Protein AF-A0ABD0QSN0-F1 (afdb_monomer_lite)

Radius of gyration: 24.63 Å; chains: 1; bounding box: 51×21×71 Å

Sequence (97 aa):
IIINTTHLEQSCHYLEEFISNITNVPPDTINATKLYGTSTFKDARHAAEEEIYTNLNQKIDQFLQLADYDWTAAQGGGQASDYLSDLIAFLCSTFAV

Secondary structure (DSSP, 8-state):
-HHHHHHHHHHHHHHHHHHHHHHT--TTSTTSS--THHHHHHHHHHHHHHHHHHHHHHHHHHHHTT----TT-SS--SS--HHHHHHHHHHHHHH--

InterPro domains:
  IPR007225 Exocyst complex component EXOC6/Sec15 [PTHR12702] (1-96)
  IPR042044 EXOC6/PINT-1/Sec15/Tip20, C-terminal, domain 2 [G3DSA:1.20.58.670] (44-97)
  IPR042045 Exocyst complex component EXOC6/Sec15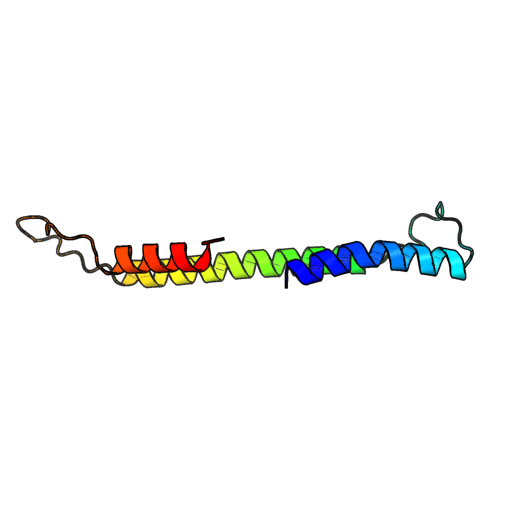, C-terminal, domain 1 [G3DSA:1.10.357.30] (1-38)
  IPR046361 Exocyst complex subunit EXOC6/Sec15, C-terminal [PF04091] (1-96)

Structure (mmCIF, N/CA/C/O backbone):
data_AF-A0ABD0QSN0-F1
#
_entry.id   AF-A0ABD0QSN0-F1
#
loop_
_atom_site.group_PDB
_atom_site.id
_atom_site.type_symbol
_atom_site.label_atom_id
_atom_site.label_alt_id
_atom_site.label_comp_id
_atom_site.label_asym_id
_atom_site.label_entity_id
_atom_site.label_seq_id
_atom_site.pdbx_PDB_ins_code
_atom_site.Cartn_x
_atom_site.Cartn_y
_atom_site.Cartn_z
_atom_site.occupancy
_atom_site.B_iso_or_equiv
_atom_site.auth_seq_id
_atom_site.auth_comp_id
_atom_site.auth_asym_id
_atom_site.auth_atom_id
_atom_site.pdbx_PDB_model_num
ATOM 1 N N . ILE A 1 1 ? -1.103 2.623 -9.570 1.00 86.94 1 ILE A N 1
ATOM 2 C CA . ILE A 1 1 ? 0.365 2.753 -9.767 1.00 86.94 1 ILE A CA 1
ATOM 3 C C . ILE A 1 1 ? 1.027 1.379 -9.826 1.00 86.94 1 ILE A C 1
ATOM 5 O O . ILE A 1 1 ? 1.552 1.060 -10.881 1.00 86.94 1 ILE A O 1
ATOM 9 N N . ILE A 1 2 ? 0.910 0.546 -8.782 1.00 92.38 2 ILE A N 1
ATOM 10 C CA . ILE A 1 2 ? 1.512 -0.805 -8.697 1.00 92.38 2 ILE A CA 1
ATOM 11 C C . ILE A 1 2 ? 1.228 -1.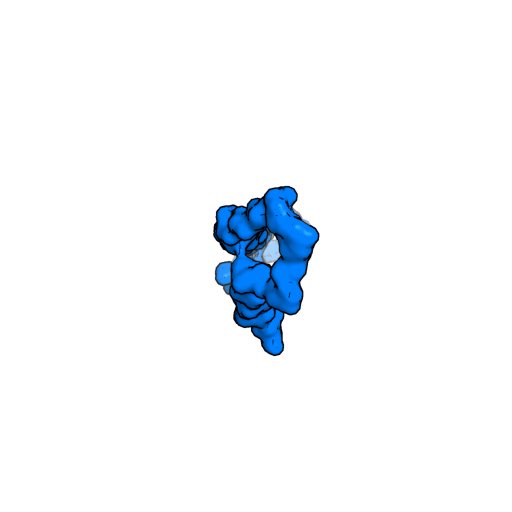694 -9.925 1.00 92.38 2 ILE A C 1
ATOM 13 O O . ILE A 1 2 ? 2.139 -2.304 -10.482 1.00 92.38 2 ILE A O 1
ATOM 17 N N . ILE A 1 3 ? -0.028 -1.749 -10.384 1.00 93.25 3 ILE A N 1
ATOM 18 C CA . ILE A 1 3 ? -0.408 -2.533 -11.575 1.00 93.25 3 ILE A CA 1
ATOM 19 C C . ILE A 1 3 ? 0.335 -2.022 -12.818 1.00 93.25 3 ILE A C 1
ATOM 21 O O . ILE A 1 3 ? 0.969 -2.790 -13.537 1.00 93.25 3 ILE A O 1
ATOM 25 N N . ASN A 1 4 ? 0.322 -0.706 -13.038 1.00 93.06 4 ASN A N 1
ATOM 26 C CA . ASN A 1 4 ? 0.976 -0.093 -14.192 1.00 93.06 4 ASN A CA 1
ATOM 27 C C . ASN A 1 4 ? 2.495 -0.295 -14.158 1.00 93.06 4 ASN A C 1
ATOM 29 O O . ASN A 1 4 ? 3.072 -0.623 -15.188 1.00 93.06 4 ASN A O 1
ATOM 33 N N . THR A 1 5 ? 3.147 -0.132 -13.001 1.00 92.88 5 THR A N 1
ATOM 34 C CA . THR A 1 5 ? 4.597 -0.355 -12.879 1.00 92.88 5 THR A CA 1
ATOM 35 C C . THR A 1 5 ? 4.962 -1.820 -13.095 1.00 92.88 5 THR A C 1
ATOM 37 O O . THR A 1 5 ? 5.989 -2.088 -13.703 1.00 92.88 5 THR A O 1
ATOM 40 N N . THR A 1 6 ? 4.094 -2.760 -12.713 1.00 91.88 6 THR A N 1
ATOM 41 C CA . THR A 1 6 ? 4.266 -4.190 -13.020 1.00 91.88 6 THR A CA 1
ATOM 42 C C . THR A 1 6 ? 4.185 -4.460 -14.526 1.00 91.88 6 THR A C 1
ATOM 44 O O . THR A 1 6 ? 5.046 -5.141 -15.081 1.00 91.88 6 THR A O 1
ATOM 47 N N . HIS A 1 7 ? 3.205 -3.879 -15.225 1.00 93.88 7 HIS A N 1
ATOM 48 C CA . HIS A 1 7 ? 3.120 -4.003 -16.685 1.00 93.88 7 HIS A CA 1
ATOM 49 C C . HIS A 1 7 ? 4.292 -3.328 -17.407 1.00 93.88 7 HIS A C 1
ATOM 51 O O . HIS A 1 7 ? 4.793 -3.861 -18.396 1.00 93.88 7 HIS A O 1
ATOM 57 N N . LEU A 1 8 ? 4.746 -2.170 -16.924 1.00 92.00 8 LEU A N 1
ATOM 58 C CA . LEU A 1 8 ? 5.906 -1.473 -17.481 1.00 92.00 8 LEU A CA 1
ATOM 59 C C . LEU A 1 8 ? 7.203 -2.256 -17.251 1.00 92.00 8 LEU A C 1
ATOM 61 O O . LEU A 1 8 ? 8.009 -2.356 -18.172 1.00 92.00 8 LEU A O 1
ATOM 65 N N . GLU A 1 9 ? 7.369 -2.873 -16.079 1.00 89.06 9 GLU A N 1
ATOM 66 C CA . GLU A 1 9 ? 8.483 -3.780 -15.780 1.00 89.06 9 GLU A CA 1
ATOM 67 C C . GLU A 1 9 ? 8.518 -4.950 -16.775 1.00 89.06 9 GLU A C 1
ATOM 69 O O . GLU A 1 9 ? 9.559 -5.231 -17.366 1.00 89.06 9 GLU A O 1
ATOM 74 N N . GLN A 1 10 ? 7.369 -5.579 -17.043 1.00 88.88 10 GLN A N 1
ATOM 75 C CA . GLN A 1 10 ? 7.267 -6.633 -18.056 1.00 88.88 10 GLN A CA 1
ATOM 76 C C . GLN A 1 10 ? 7.551 -6.104 -19.471 1.00 88.88 10 GLN A C 1
ATOM 78 O O . GLN A 1 10 ? 8.181 -6.782 -20.279 1.00 88.88 10 GLN A O 1
ATOM 83 N N . SER A 1 11 ? 7.121 -4.876 -19.766 1.00 90.69 11 SER A N 1
ATOM 84 C CA . SER A 1 11 ? 7.326 -4.245 -21.072 1.00 90.69 11 SER A CA 1
ATOM 85 C C . SER A 1 11 ? 8.793 -3.910 -21.348 1.00 90.69 11 SER A C 1
ATOM 87 O O . SER A 1 11 ? 9.210 -3.935 -22.506 1.00 90.69 11 SER A O 1
ATOM 89 N N . CYS A 1 12 ? 9.595 -3.645 -20.308 1.00 88.75 12 CYS A N 1
ATOM 90 C CA . CYS A 1 12 ? 11.034 -3.429 -20.452 1.00 88.75 12 CYS A CA 1
ATOM 91 C C . CYS A 1 12 ? 11.724 -4.615 -21.127 1.00 88.75 12 CYS A C 1
ATOM 93 O O . CYS A 1 12 ? 12.584 -4.386 -21.967 1.00 88.75 12 CYS A O 1
ATOM 95 N N . HIS A 1 13 ? 11.305 -5.853 -20.851 1.00 84.81 13 HIS A N 1
ATOM 96 C CA . HIS A 1 13 ? 11.884 -7.034 -21.492 1.00 84.81 13 HIS A CA 1
ATOM 97 C C . HIS A 1 13 ? 11.753 -6.996 -23.024 1.00 84.81 13 HIS A C 1
ATOM 99 O O . HIS A 1 13 ? 12.736 -7.183 -23.738 1.00 84.81 13 HIS A O 1
ATOM 105 N N . TYR A 1 14 ? 10.562 -6.672 -23.534 1.00 88.75 14 TYR A N 1
ATOM 106 C CA . TYR A 1 14 ? 10.334 -6.561 -24.978 1.00 88.75 14 TYR A CA 1
ATOM 107 C C . TYR A 1 14 ? 11.126 -5.408 -25.600 1.00 88.75 14 TYR A C 1
ATOM 109 O O . TYR A 1 14 ? 11.579 -5.497 -26.741 1.00 88.75 14 TYR A O 1
ATOM 117 N N . LEU A 1 15 ? 11.316 -4.319 -24.853 1.00 88.19 15 LEU A N 1
ATOM 118 C CA . LEU A 1 15 ? 12.116 -3.192 -25.314 1.00 88.19 15 LEU A CA 1
ATOM 119 C C . LEU A 1 15 ? 13.613 -3.541 -25.377 1.00 88.19 15 LEU A C 1
ATOM 121 O O . LEU A 1 15 ? 14.280 -3.157 -26.335 1.00 88.19 15 LEU A O 1
ATOM 125 N N . GLU A 1 16 ? 14.134 -4.292 -24.405 1.00 86.00 16 GLU A N 1
ATOM 126 C CA . GLU A 1 16 ? 15.513 -4.806 -24.417 1.00 86.00 16 GLU A CA 1
ATOM 127 C C . GLU A 1 16 ? 15.763 -5.712 -25.631 1.00 86.00 16 GLU A C 1
ATOM 129 O O . GLU A 1 16 ? 16.768 -5.549 -26.329 1.00 86.00 16 GLU A O 1
ATOM 134 N N . GLU A 1 17 ? 14.827 -6.621 -25.922 1.00 84.31 17 GLU A N 1
ATOM 135 C CA . GLU A 1 17 ? 14.878 -7.505 -27.093 1.00 84.31 17 GLU A CA 1
ATOM 136 C C . GLU A 1 17 ? 14.864 -6.703 -28.402 1.00 84.31 17 GLU A C 1
ATOM 138 O O . GLU A 1 17 ? 15.694 -6.921 -29.289 1.00 84.31 17 GLU A O 1
ATOM 143 N N . PHE A 1 18 ? 13.977 -5.711 -28.503 1.00 87.56 18 PHE A N 1
ATOM 144 C CA . PHE A 1 18 ? 13.894 -4.828 -29.663 1.00 87.56 18 PHE A CA 1
ATOM 145 C C . PHE A 1 18 ? 15.196 -4.050 -29.904 1.00 87.56 18 PHE A C 1
ATOM 147 O O . PHE A 1 18 ? 15.686 -3.995 -31.035 1.00 87.56 18 PHE A O 1
ATOM 154 N N . ILE A 1 19 ? 15.790 -3.475 -28.852 1.00 85.00 19 ILE A N 1
ATOM 155 C CA . ILE A 1 19 ? 17.059 -2.742 -28.959 1.00 85.00 19 ILE A CA 1
ATOM 156 C C . ILE A 1 19 ? 18.195 -3.692 -29.358 1.00 85.00 19 ILE A C 1
ATOM 158 O O . ILE A 1 19 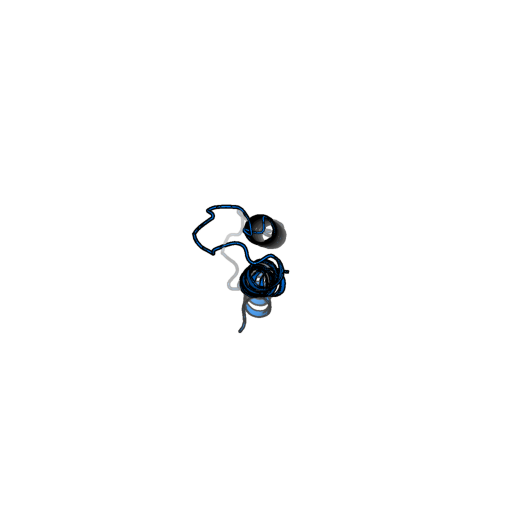? 18.996 -3.339 -30.224 1.00 85.00 19 ILE A O 1
ATOM 162 N N . SER A 1 20 ? 18.266 -4.897 -28.779 1.00 84.06 20 SER A N 1
ATOM 163 C CA . SER A 1 20 ? 19.296 -5.892 -29.123 1.00 84.06 20 SER A CA 1
ATOM 164 C C . SER A 1 20 ? 19.212 -6.279 -30.599 1.00 84.06 20 SER A C 1
ATOM 166 O O . SER A 1 20 ? 20.231 -6.285 -31.291 1.00 84.06 20 SER A O 1
ATOM 168 N N . ASN A 1 21 ? 17.994 -6.484 -31.105 1.00 85.25 21 ASN A N 1
ATOM 169 C CA . ASN A 1 21 ? 17.746 -6.819 -32.503 1.00 85.25 21 ASN A CA 1
ATOM 170 C C . ASN A 1 21 ? 18.187 -5.698 -33.467 1.00 85.25 21 ASN A C 1
ATOM 172 O O . ASN A 1 21 ? 18.827 -5.965 -34.480 1.00 85.25 21 ASN A O 1
ATOM 176 N N . ILE A 1 22 ? 17.906 -4.429 -33.146 1.00 88.50 22 ILE A N 1
ATOM 177 C CA . ILE A 1 22 ? 18.299 -3.293 -34.003 1.00 88.50 22 ILE A CA 1
ATOM 178 C C . ILE A 1 22 ? 19.802 -3.007 -33.939 1.00 88.50 22 ILE A C 1
ATOM 180 O O . ILE A 1 22 ? 20.410 -2.648 -34.946 1.00 88.50 22 ILE A O 1
ATOM 184 N N . THR A 1 23 ? 20.408 -3.134 -32.759 1.00 85.81 23 THR A N 1
ATOM 185 C CA . THR A 1 23 ? 21.829 -2.810 -32.548 1.00 85.81 23 THR A CA 1
ATOM 186 C C . THR A 1 23 ? 22.770 -3.941 -32.954 1.00 85.81 23 THR A C 1
ATOM 188 O O . THR A 1 23 ? 23.979 -3.726 -33.020 1.00 85.81 23 THR A O 1
ATOM 191 N N . ASN A 1 24 ? 22.227 -5.125 -33.266 1.00 79.19 24 ASN A N 1
ATOM 192 C CA . ASN A 1 24 ? 22.975 -6.332 -33.621 1.00 79.19 24 ASN A CA 1
ATOM 193 C C . ASN A 1 24 ? 23.995 -6.742 -32.538 1.00 79.19 24 ASN A C 1
ATOM 195 O O . ASN A 1 24 ? 25.002 -7.398 -32.815 1.00 79.19 24 ASN A O 1
ATOM 199 N N . VAL A 1 25 ? 23.751 -6.310 -31.297 1.00 75.06 25 VAL A N 1
ATOM 200 C CA . VAL A 1 25 ? 24.582 -6.631 -30.140 1.00 75.06 25 VAL A CA 1
ATOM 201 C C . VAL A 1 25 ? 24.191 -8.024 -29.649 1.00 75.06 25 VAL A C 1
ATOM 203 O O . VAL A 1 25 ? 23.011 -8.239 -29.353 1.00 75.06 25 VAL A O 1
ATOM 206 N N . PRO A 1 26 ? 25.148 -8.967 -29.533 1.00 66.56 26 PRO A N 1
ATOM 207 C CA . PRO A 1 26 ? 24.869 -10.304 -29.035 1.00 66.56 26 PRO A CA 1
ATOM 208 C C . PRO A 1 26 ? 24.256 -10.248 -27.629 1.00 66.56 26 PRO A C 1
ATOM 210 O O . PRO A 1 26 ? 24.764 -9.491 -26.791 1.00 66.56 26 PRO A O 1
ATOM 213 N N . PRO A 1 27 ? 23.236 -11.073 -27.333 1.00 58.59 27 PRO A N 1
ATOM 214 C CA . PRO A 1 27 ? 22.583 -11.107 -26.022 1.00 58.59 27 PRO A CA 1
ATOM 215 C C . PRO A 1 27 ? 23.546 -11.457 -24.872 1.00 58.59 27 PRO A C 1
ATOM 217 O O . PRO A 1 27 ? 23.302 -11.071 -23.732 1.00 58.59 27 PRO A O 1
ATOM 220 N N . ASP A 1 28 ? 24.679 -12.102 -25.174 1.00 59.78 28 ASP A N 1
ATOM 221 C CA . ASP A 1 28 ? 25.748 -12.423 -24.216 1.00 59.78 28 ASP A CA 1
ATOM 222 C C . ASP A 1 28 ? 26.601 -11.212 -23.796 1.00 59.78 28 ASP A C 1
ATOM 224 O O . ASP A 1 28 ? 27.459 -11.323 -22.917 1.00 59.78 28 ASP A O 1
ATOM 228 N N . THR A 1 29 ? 26.376 -10.031 -24.384 1.00 62.50 29 THR A N 1
ATOM 229 C CA . THR A 1 29 ? 27.041 -8.792 -23.958 1.00 62.50 29 THR A CA 1
ATOM 230 C C . THR A 1 29 ? 26.352 -8.268 -22.701 1.00 62.50 29 THR A C 1
ATOM 232 O O . THR A 1 29 ? 25.490 -7.387 -22.747 1.00 62.50 29 THR A O 1
ATOM 235 N N . ILE A 1 30 ? 26.715 -8.857 -21.560 1.00 53.84 30 ILE A N 1
ATOM 236 C CA . ILE A 1 30 ? 26.191 -8.519 -20.235 1.00 53.84 30 ILE A CA 1
ATOM 237 C C . ILE A 1 30 ? 26.240 -6.987 -20.064 1.00 53.84 30 ILE A C 1
ATOM 239 O O . ILE A 1 30 ? 27.319 -6.397 -20.052 1.00 53.84 30 ILE A O 1
ATOM 243 N N . ASN A 1 31 ? 25.063 -6.361 -19.922 1.00 59.41 31 ASN A N 1
ATOM 244 C CA . ASN A 1 31 ? 24.809 -4.922 -19.703 1.00 59.41 31 ASN A CA 1
ATOM 245 C C . ASN A 1 31 ? 24.668 -4.000 -20.928 1.00 59.41 31 ASN A C 1
ATOM 247 O O . ASN A 1 31 ? 24.353 -2.831 -20.721 1.00 59.41 31 ASN A O 1
ATOM 251 N N . ALA A 1 32 ? 24.840 -4.454 -22.173 1.00 57.72 32 ALA A N 1
ATOM 252 C CA . ALA A 1 32 ? 24.743 -3.533 -23.318 1.00 57.72 32 ALA A CA 1
ATOM 253 C C . ALA A 1 32 ? 23.308 -3.031 -23.580 1.00 57.72 32 ALA A C 1
ATOM 255 O O . ALA A 1 32 ? 23.115 -1.897 -24.015 1.00 57.72 32 ALA A O 1
ATOM 256 N N . THR A 1 33 ? 22.311 -3.862 -23.274 1.00 58.94 33 THR A N 1
ATOM 257 C CA . THR A 1 33 ? 20.890 -3.586 -23.538 1.00 58.94 33 THR A CA 1
ATOM 258 C C . THR A 1 33 ? 20.027 -3.500 -22.290 1.00 58.94 33 THR A C 1
ATOM 260 O O . THR A 1 33 ? 18.858 -3.154 -22.403 1.00 58.94 33 THR A O 1
ATOM 263 N N . LYS A 1 34 ? 20.571 -3.801 -21.105 1.00 67.69 34 LYS A N 1
ATOM 264 C CA . LYS A 1 34 ? 19.787 -3.902 -19.871 1.00 67.69 34 LYS A CA 1
ATOM 265 C C . LYS A 1 34 ? 19.248 -2.532 -19.459 1.00 67.69 34 LYS A C 1
ATOM 267 O O . LYS A 1 34 ? 20.016 -1.608 -19.190 1.00 67.69 34 LYS A O 1
ATOM 272 N N . LEU A 1 35 ? 17.929 -2.404 -19.383 1.00 70.94 35 LEU A N 1
ATOM 273 C CA . LEU A 1 35 ? 17.258 -1.163 -19.036 1.00 70.94 35 LEU A CA 1
ATOM 274 C C . LEU A 1 35 ? 17.212 -0.996 -17.517 1.00 70.94 35 LEU A C 1
ATOM 276 O O . LEU A 1 35 ? 16.614 -1.792 -16.792 1.00 70.94 35 LEU A O 1
ATOM 280 N N . TYR A 1 36 ? 17.742 0.128 -17.036 1.00 79.19 36 TYR A N 1
ATOM 281 C CA . TYR A 1 36 ? 17.540 0.580 -15.654 1.00 79.19 36 TYR A CA 1
ATOM 282 C C . TYR A 1 36 ? 16.060 0.860 -15.326 1.00 79.19 36 TYR A C 1
ATOM 284 O O . TYR A 1 36 ? 15.702 0.969 -14.154 1.00 79.19 36 TYR A O 1
ATOM 292 N N . GLY A 1 37 ? 15.185 0.919 -16.339 1.00 77.38 37 GLY A N 1
ATOM 293 C CA . GLY A 1 37 ? 13.738 1.062 -16.167 1.00 77.38 37 GLY A CA 1
ATOM 294 C C . GLY A 1 37 ? 13.139 -0.027 -15.277 1.00 77.38 37 GLY A C 1
ATOM 295 O O . GLY A 1 37 ? 12.350 0.288 -14.392 1.00 77.38 37 GLY A O 1
ATOM 296 N N . THR A 1 38 ? 13.591 -1.278 -15.411 1.00 82.62 38 THR A N 1
ATOM 297 C CA . THR A 1 38 ? 13.130 -2.398 -14.575 1.00 82.62 38 THR A CA 1
ATOM 298 C C . THR A 1 38 ? 13.402 -2.144 -13.088 1.00 82.62 38 THR A C 1
ATOM 300 O O . THR A 1 38 ? 12.516 -2.346 -12.262 1.00 82.62 38 THR A O 1
ATOM 303 N N . SER A 1 39 ? 14.598 -1.663 -12.721 1.00 86.50 39 SER A N 1
ATOM 304 C CA . SER A 1 39 ? 14.901 -1.297 -11.327 1.00 86.50 39 SER A CA 1
ATOM 305 C C . SER A 1 39 ? 14.103 -0.080 -10.869 1.00 86.50 39 SER A C 1
ATOM 307 O O . SER A 1 39 ? 13.517 -0.115 -9.795 1.00 86.50 39 SER A O 1
ATOM 309 N N . THR A 1 40 ? 13.980 0.953 -11.705 1.00 90.19 40 THR A N 1
ATOM 310 C CA . THR A 1 40 ? 13.212 2.156 -11.359 1.00 90.19 40 THR A CA 1
ATOM 311 C C . THR A 1 40 ? 11.736 1.845 -11.106 1.00 90.19 40 THR A C 1
ATOM 313 O O . THR A 1 40 ? 11.144 2.391 -10.179 1.00 90.19 40 THR A O 1
ATOM 316 N N . PHE A 1 41 ? 11.125 0.949 -11.885 1.00 91.56 41 PHE A N 1
ATOM 317 C CA . PHE A 1 41 ? 9.738 0.538 -11.661 1.00 91.56 41 PHE A CA 1
ATOM 318 C C . PHE A 1 41 ? 9.570 -0.318 -10.405 1.00 91.56 41 PHE A C 1
ATOM 320 O O . PHE A 1 41 ? 8.540 -0.196 -9.741 1.00 91.56 41 PHE A O 1
ATOM 327 N N . LYS A 1 42 ? 10.575 -1.127 -10.041 1.00 90.31 42 LYS A N 1
ATOM 328 C CA . LYS A 1 42 ? 10.598 -1.829 -8.749 1.00 90.31 42 LYS A CA 1
ATOM 329 C C . LYS A 1 42 ? 10.656 -0.849 -7.584 1.00 90.31 42 LYS A C 1
ATOM 331 O O . LYS A 1 42 ? 9.844 -0.977 -6.672 1.00 90.31 42 LYS A O 1
ATOM 336 N N . ASP A 1 43 ? 11.540 0.141 -7.648 1.00 92.44 43 ASP A N 1
ATOM 337 C CA . ASP A 1 43 ? 11.676 1.160 -6.602 1.00 92.44 43 ASP A CA 1
ATOM 338 C C . ASP A 1 43 ? 10.388 1.986 -6.473 1.00 92.44 43 ASP A C 1
ATOM 340 O O . ASP A 1 43 ? 9.869 2.178 -5.376 1.00 92.44 43 ASP A O 1
ATOM 344 N N . ALA A 1 44 ? 9.801 2.398 -7.602 1.00 92.19 44 ALA A N 1
ATOM 345 C CA . ALA A 1 44 ? 8.529 3.119 -7.624 1.00 92.19 44 ALA A CA 1
ATOM 346 C C . ALA A 1 44 ? 7.359 2.274 -7.092 1.00 92.19 44 ALA A C 1
ATOM 348 O O . ALA A 1 44 ? 6.470 2.803 -6.425 1.00 92.19 44 ALA A O 1
ATOM 349 N N . ARG A 1 45 ? 7.343 0.961 -7.373 1.00 93.69 45 ARG A N 1
ATOM 350 C CA . ARG A 1 45 ? 6.359 0.036 -6.794 1.00 93.69 45 ARG A CA 1
ATOM 351 C C . ARG A 1 45 ? 6.523 -0.038 -5.279 1.00 93.69 45 ARG A C 1
ATOM 353 O O . ARG A 1 45 ? 5.528 0.095 -4.578 1.00 93.69 45 ARG A O 1
ATOM 360 N N . HIS A 1 46 ? 7.753 -0.197 -4.799 1.00 94.31 46 HIS A N 1
ATOM 361 C CA . HIS A 1 46 ? 8.035 -0.294 -3.371 1.00 94.31 46 HIS A CA 1
ATOM 362 C C . HIS A 1 46 ? 7.626 0.977 -2.617 1.00 94.31 46 HIS A C 1
ATOM 364 O O . HIS A 1 46 ? 6.917 0.894 -1.619 1.00 94.31 46 HIS A O 1
ATOM 370 N N . ALA A 1 47 ? 7.976 2.151 -3.148 1.00 95.31 47 ALA A N 1
ATOM 371 C CA . ALA A 1 47 ? 7.561 3.429 -2.575 1.00 95.31 47 ALA A CA 1
ATOM 372 C C . ALA A 1 47 ? 6.029 3.564 -2.513 1.00 95.31 47 ALA A C 1
ATOM 374 O O . ALA A 1 47 ? 5.483 4.009 -1.507 1.00 95.31 47 ALA A O 1
ATOM 375 N N . ALA A 1 48 ? 5.319 3.131 -3.562 1.00 95.00 48 ALA A N 1
ATOM 376 C CA . ALA A 1 48 ? 3.858 3.151 -3.570 1.00 95.00 48 ALA A CA 1
ATOM 377 C C . ALA A 1 48 ? 3.246 2.183 -2.539 1.00 95.00 48 ALA A C 1
ATOM 379 O O . ALA A 1 48 ? 2.236 2.508 -1.921 1.00 95.00 48 ALA A O 1
ATOM 380 N N . GLU A 1 49 ? 3.831 0.998 -2.346 1.00 94.88 49 GLU A N 1
ATOM 381 C CA . GLU A 1 49 ? 3.396 0.035 -1.324 1.00 94.88 49 GLU A CA 1
ATOM 382 C C . GLU A 1 49 ? 3.585 0.590 0.094 1.00 94.88 49 GLU A C 1
ATOM 384 O O . GLU A 1 49 ? 2.670 0.505 0.916 1.00 94.88 49 GLU A O 1
ATOM 389 N N . GLU A 1 50 ? 4.737 1.206 0.367 1.00 96.06 50 GLU A N 1
ATOM 390 C CA . GLU A 1 50 ? 5.030 1.854 1.650 1.00 96.06 50 GLU A CA 1
ATOM 391 C C . GLU A 1 50 ? 4.067 3.014 1.932 1.00 96.06 50 GLU A C 1
ATOM 393 O O . GLU A 1 50 ? 3.549 3.151 3.044 1.00 96.06 50 GLU A O 1
ATOM 398 N N . GLU A 1 51 ? 3.766 3.823 0.915 1.00 96.75 51 GLU A N 1
ATOM 399 C CA . GLU A 1 51 ? 2.815 4.924 1.024 1.00 96.75 51 GLU A CA 1
ATOM 400 C C . GLU A 1 51 ? 1.391 4.416 1.308 1.00 96.75 51 GLU A C 1
ATOM 402 O O . GLU A 1 51 ? 0.699 4.963 2.169 1.00 96.75 51 GLU A O 1
ATOM 407 N N . ILE A 1 52 ? 0.952 3.341 0.642 1.00 95.12 52 ILE A N 1
ATOM 408 C CA . ILE A 1 52 ? -0.345 2.703 0.919 1.00 95.12 52 ILE A CA 1
ATOM 409 C C . ILE A 1 52 ? -0.392 2.202 2.363 1.00 95.12 52 ILE A C 1
ATOM 411 O O . ILE A 1 52 ? -1.366 2.472 3.065 1.00 95.12 52 ILE A O 1
ATOM 415 N N . TYR A 1 53 ? 0.653 1.509 2.821 1.00 95.62 53 TYR A N 1
ATOM 416 C CA . TYR A 1 53 ? 0.725 0.997 4.189 1.00 95.62 53 TYR A CA 1
ATOM 417 C C . TYR A 1 53 ? 0.684 2.130 5.221 1.00 95.62 53 TYR A C 1
ATOM 419 O O . TYR A 1 53 ? -0.052 2.062 6.206 1.00 95.62 53 TYR A O 1
ATOM 427 N N . THR A 1 54 ? 1.433 3.203 4.974 1.00 97.56 54 THR A N 1
ATOM 428 C CA . THR A 1 54 ? 1.471 4.383 5.842 1.00 97.56 54 THR A CA 1
ATOM 429 C C . THR A 1 54 ? 0.103 5.056 5.921 1.00 97.56 54 THR A C 1
ATOM 431 O O . THR A 1 54 ? -0.408 5.277 7.018 1.00 97.56 54 THR A O 1
ATOM 434 N N . ASN A 1 55 ? -0.527 5.327 4.776 1.00 96.44 55 ASN A N 1
ATOM 435 C CA . ASN A 1 55 ? -1.847 5.956 4.723 1.00 96.44 55 ASN A CA 1
ATOM 436 C C . ASN A 1 55 ? -2.934 5.081 5.360 1.00 96.44 55 ASN A C 1
ATOM 438 O O . ASN A 1 55 ? -3.817 5.596 6.047 1.00 96.44 55 ASN A O 1
ATOM 442 N N . LEU A 1 56 ? -2.868 3.760 5.166 1.00 97.06 56 LEU A N 1
ATOM 443 C CA . LEU A 1 56 ? -3.797 2.823 5.789 1.00 97.06 56 LEU A CA 1
ATOM 444 C C . LEU A 1 56 ? -3.692 2.882 7.315 1.00 97.06 56 LEU A C 1
ATOM 446 O O . LEU A 1 56 ? -4.710 3.047 7.982 1.00 97.06 56 LEU A O 1
ATOM 450 N N . ASN A 1 57 ? -2.478 2.798 7.866 1.00 96.81 57 ASN A N 1
ATOM 451 C CA . ASN A 1 57 ? -2.276 2.874 9.315 1.00 96.81 57 ASN A CA 1
ATOM 452 C C . ASN A 1 57 ? -2.721 4.219 9.880 1.00 96.81 57 ASN A C 1
ATOM 454 O O . ASN A 1 57 ? -3.463 4.244 10.854 1.00 96.81 57 ASN A O 1
ATOM 458 N N . GLN A 1 58 ? -2.380 5.326 9.216 1.00 97.88 58 GLN A N 1
ATOM 459 C CA . GLN A 1 58 ? -2.868 6.647 9.616 1.00 97.88 58 GLN A CA 1
ATOM 460 C C . GLN A 1 58 ? -4.398 6.707 9.644 1.00 97.88 58 GLN A C 1
ATOM 462 O O . GLN A 1 58 ? -4.979 7.334 10.530 1.00 97.88 58 GLN A O 1
ATOM 467 N N . LYS A 1 59 ? -5.074 6.055 8.692 1.00 97.38 59 LYS A N 1
ATOM 468 C CA . LYS A 1 59 ? -6.536 6.012 8.672 1.00 97.38 59 LYS A CA 1
ATOM 469 C C . LYS A 1 59 ? -7.105 5.166 9.809 1.00 97.38 59 LYS A C 1
ATOM 471 O O . LYS A 1 59 ? -8.102 5.566 10.403 1.00 97.38 59 LYS A O 1
ATOM 476 N N . ILE A 1 60 ? -6.475 4.037 10.130 1.00 96.94 60 ILE A N 1
ATOM 477 C CA . ILE A 1 60 ? -6.839 3.202 11.284 1.00 96.94 60 ILE A CA 1
ATOM 478 C C . ILE A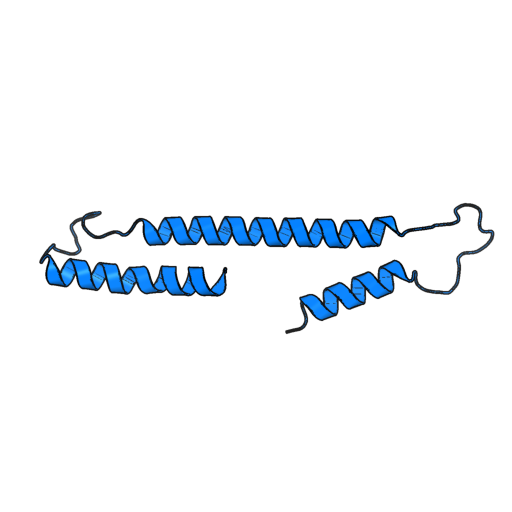 1 60 ? -6.664 3.996 12.582 1.00 96.94 60 ILE A C 1
ATOM 480 O O . ILE A 1 60 ? -7.590 4.047 13.390 1.00 96.94 60 ILE A O 1
ATOM 484 N N . ASP A 1 61 ? -5.534 4.684 12.747 1.00 97.25 61 ASP A N 1
ATOM 485 C CA . ASP A 1 61 ? -5.250 5.513 13.921 1.00 97.25 61 ASP A CA 1
ATOM 486 C C . ASP A 1 61 ? -6.316 6.597 14.121 1.00 97.25 61 ASP A C 1
ATOM 488 O O . ASP A 1 61 ? -6.761 6.819 15.246 1.00 97.25 61 ASP A O 1
ATOM 492 N N . GLN A 1 62 ? -6.795 7.222 13.038 1.00 96.62 62 GLN A N 1
ATOM 493 C CA . GLN A 1 62 ? -7.894 8.195 13.105 1.00 96.62 62 GLN A CA 1
ATOM 494 C C . GLN A 1 62 ? -9.179 7.597 13.688 1.00 96.62 62 GLN A C 1
ATOM 496 O O . GLN A 1 62 ? -9.863 8.281 14.443 1.00 96.62 62 GLN A O 1
ATOM 501 N N . PHE A 1 63 ? -9.519 6.343 13.365 1.00 96.25 63 PHE A N 1
ATOM 502 C CA . PHE A 1 63 ? -10.676 5.677 13.972 1.00 96.25 63 PHE A CA 1
ATOM 503 C C . PHE A 1 63 ? -10.432 5.379 15.451 1.00 96.25 63 PHE A C 1
ATOM 505 O O . PHE A 1 63 ? -11.306 5.630 16.275 1.00 96.25 63 PHE A O 1
ATOM 512 N N . LEU A 1 64 ? -9.247 4.872 15.803 1.00 94.38 64 LEU A N 1
ATOM 513 C CA . LEU A 1 64 ? -8.917 4.528 17.189 1.00 94.38 64 LEU A CA 1
ATOM 514 C C . LEU A 1 64 ? -8.885 5.754 18.110 1.00 94.38 64 LEU A C 1
ATOM 516 O O . LEU A 1 64 ? -9.229 5.644 19.283 1.00 94.38 64 LEU A O 1
ATOM 520 N N . GLN A 1 65 ? -8.521 6.925 17.586 1.00 95.19 65 GLN A N 1
ATOM 521 C CA . GLN A 1 65 ? -8.560 8.193 18.321 1.00 95.19 65 GLN A CA 1
ATOM 522 C C . GLN A 1 65 ? -9.976 8.625 18.734 1.00 95.19 65 GLN A C 1
ATOM 524 O O . GLN A 1 65 ? -10.106 9.463 19.622 1.00 95.19 65 GLN A O 1
ATOM 529 N N . LEU A 1 66 ? -11.030 8.059 18.133 1.00 93.75 66 LEU A N 1
ATOM 530 C CA . LEU A 1 66 ? -12.427 8.316 18.510 1.00 93.75 66 LEU A CA 1
ATOM 531 C C . LEU A 1 66 ? -12.880 7.501 19.728 1.00 93.75 66 LEU A C 1
ATOM 533 O O . LEU A 1 66 ? -14.037 7.595 20.134 1.00 93.75 66 LEU A O 1
ATOM 537 N N . ALA A 1 67 ? -12.002 6.668 20.286 1.00 89.94 67 ALA A N 1
ATOM 538 C CA . ALA A 1 67 ? -12.304 5.889 21.469 1.00 89.94 67 ALA A CA 1
ATOM 539 C C . ALA A 1 67 ? -12.583 6.803 22.675 1.00 89.94 67 ALA A C 1
ATOM 541 O O . ALA A 1 67 ? -11.671 7.415 23.226 1.00 89.94 67 ALA A O 1
ATOM 542 N N . ASP A 1 68 ? -13.842 6.839 23.106 1.00 85.62 68 ASP A N 1
ATOM 543 C CA . ASP A 1 68 ? -14.302 7.574 24.287 1.00 85.62 68 ASP A CA 1
ATOM 544 C C . ASP A 1 68 ? -14.794 6.583 25.349 1.00 85.62 68 ASP A C 1
ATOM 546 O O . ASP A 1 68 ? -15.987 6.323 25.513 1.00 85.62 68 ASP A O 1
ATOM 550 N N . TYR A 1 69 ? -13.842 5.915 26.004 1.00 83.62 69 TYR A N 1
ATOM 551 C CA . TYR A 1 69 ? -14.144 4.928 27.035 1.00 83.62 69 TYR A CA 1
ATOM 552 C C . TYR A 1 69 ? -14.410 5.612 28.377 1.00 83.62 69 TYR A C 1
ATOM 554 O O . TYR A 1 69 ? -13.525 6.248 28.946 1.00 83.62 69 TYR A O 1
ATOM 562 N N . ASP A 1 70 ? -15.599 5.403 28.943 1.00 81.88 70 ASP A N 1
ATOM 563 C CA . ASP A 1 70 ? -15.863 5.759 30.337 1.00 81.88 70 ASP A CA 1
ATOM 564 C C . ASP A 1 70 ? -15.319 4.673 31.278 1.00 81.88 70 ASP A C 1
ATOM 566 O O . ASP A 1 70 ? -15.980 3.682 31.595 1.00 81.88 70 ASP A O 1
ATOM 570 N N . TRP A 1 71 ? -14.092 4.876 31.755 1.00 82.38 71 TRP A N 1
ATOM 571 C CA . TRP A 1 71 ? -13.408 3.993 32.710 1.00 82.38 71 TRP A CA 1
ATOM 572 C C . TRP A 1 71 ? -14.093 3.921 34.085 1.00 82.38 71 TRP A C 1
ATOM 574 O O . TRP A 1 71 ? -13.728 3.075 34.901 1.00 82.38 71 TRP A O 1
ATOM 584 N N . THR A 1 72 ? -15.040 4.821 34.369 1.00 85.94 72 THR A N 1
ATOM 585 C CA . THR A 1 72 ? -15.765 4.898 35.646 1.00 85.94 72 THR A CA 1
ATOM 586 C C . THR A 1 72 ? -17.159 4.278 35.580 1.00 85.94 72 THR A C 1
ATOM 588 O O . THR A 1 72 ? -17.841 4.188 36.605 1.00 85.94 72 THR A O 1
ATOM 591 N N . ALA A 1 73 ? -17.572 3.809 34.399 1.00 81.81 73 ALA A N 1
ATOM 592 C CA . ALA A 1 73 ? -18.871 3.198 34.191 1.00 81.81 73 ALA A CA 1
ATOM 593 C C . ALA A 1 73 ? -19.044 1.947 35.067 1.00 81.81 73 ALA A C 1
ATOM 595 O O . ALA A 1 73 ? -18.244 1.011 35.041 1.00 81.81 73 ALA A O 1
ATOM 596 N N . ALA A 1 74 ? -20.139 1.910 35.832 1.00 77.50 74 ALA A N 1
ATOM 597 C CA . ALA A 1 74 ? -20.443 0.802 36.738 1.00 77.50 74 ALA A CA 1
ATOM 598 C C . ALA A 1 74 ? -20.701 -0.530 36.005 1.00 77.50 74 ALA A C 1
ATOM 600 O O . ALA A 1 74 ? -20.565 -1.591 36.612 1.00 77.50 74 ALA A O 1
ATOM 601 N N . GLN A 1 75 ? -21.073 -0.478 34.719 1.00 73.69 75 GLN A N 1
ATOM 602 C CA . GLN A 1 75 ? -21.166 -1.622 33.810 1.00 73.69 75 GLN A CA 1
ATOM 603 C C . GLN A 1 75 ? -20.755 -1.222 32.389 1.00 73.69 75 GLN A C 1
ATOM 605 O O . GLN A 1 75 ? -20.965 -0.083 31.978 1.00 73.69 75 GLN A O 1
ATOM 610 N N . GLY A 1 76 ? -20.202 -2.175 31.633 1.00 71.94 76 GLY A N 1
ATOM 611 C CA . GLY A 1 76 ? -19.901 -1.983 30.215 1.00 71.94 76 GLY A CA 1
ATOM 612 C C . GLY A 1 76 ? -21.179 -1.850 29.385 1.00 71.94 76 GLY A C 1
ATOM 613 O O . GLY A 1 76 ? -22.135 -2.600 29.589 1.00 71.94 76 GLY A O 1
ATOM 614 N N . GLY A 1 77 ? -21.198 -0.901 28.447 1.00 69.38 77 GLY A N 1
ATOM 615 C CA . GLY A 1 77 ? -22.295 -0.762 27.490 1.00 69.38 77 GLY A CA 1
ATOM 616 C C . GLY A 1 77 ? -22.445 -2.033 26.649 1.00 69.38 77 GLY A C 1
ATOM 617 O O . GLY A 1 77 ? -21.468 -2.548 26.117 1.00 69.38 77 GLY A O 1
ATOM 618 N N . GLY A 1 78 ? -23.668 -2.554 26.521 1.00 76.56 78 GLY A N 1
ATOM 619 C CA . GLY A 1 78 ? -23.958 -3.773 25.749 1.00 76.56 78 GLY A CA 1
ATOM 620 C C . GLY A 1 78 ? -23.912 -3.602 24.223 1.00 76.56 78 GLY A C 1
ATOM 621 O O . GLY A 1 78 ? -24.364 -4.490 23.504 1.00 76.56 78 GLY A O 1
ATOM 622 N N . GLN A 1 79 ? -23.417 -2.465 23.729 1.00 79.19 79 GLN A N 1
ATOM 623 C CA . GLN A 1 79 ? -23.355 -2.114 22.313 1.00 79.19 79 GLN A CA 1
ATOM 624 C C . GLN A 1 79 ? -21.894 -2.052 21.854 1.00 79.19 79 GLN A C 1
ATOM 626 O O . GLN A 1 79 ? -21.016 -1.623 22.601 1.00 79.19 79 GLN A O 1
ATOM 631 N N . ALA A 1 80 ? -21.636 -2.496 20.622 1.00 82.50 80 ALA A N 1
ATOM 632 C CA . ALA A 1 80 ? -20.325 -2.359 19.999 1.00 82.50 80 ALA A CA 1
ATOM 633 C C . ALA A 1 80 ? -19.962 -0.876 19.827 1.00 82.50 80 ALA A C 1
ATOM 635 O O . ALA A 1 80 ? -20.833 -0.056 19.549 1.00 82.50 80 ALA A O 1
ATOM 636 N N . SER A 1 81 ? -18.681 -0.535 19.964 1.00 90.25 81 SER A N 1
ATOM 637 C CA . SER A 1 81 ? -18.216 0.835 19.750 1.00 90.25 81 SER A CA 1
ATOM 638 C C . SER A 1 81 ? -18.453 1.260 18.299 1.00 90.25 81 SER A C 1
ATOM 640 O O . SER A 1 81 ? -18.019 0.570 17.372 1.00 90.25 81 SER A O 1
ATOM 642 N N . ASP A 1 82 ? -19.100 2.407 18.099 1.00 91.06 82 ASP A N 1
ATOM 643 C CA . ASP A 1 82 ? -19.440 2.908 16.761 1.00 91.06 82 ASP A CA 1
ATOM 644 C C . ASP A 1 82 ? -18.182 3.073 15.892 1.00 91.06 82 ASP A C 1
ATOM 646 O O . ASP A 1 82 ? -18.140 2.587 14.763 1.00 91.06 82 ASP A O 1
ATOM 650 N N . TYR A 1 83 ? -17.093 3.604 16.463 1.00 94.00 83 TYR A N 1
ATOM 651 C CA . TYR A 1 83 ? -15.821 3.770 15.749 1.00 94.00 83 TYR A CA 1
ATOM 652 C C . TYR A 1 83 ? -15.207 2.441 15.267 1.00 94.00 83 TYR A C 1
ATOM 654 O O . TYR A 1 83 ? -14.553 2.407 14.226 1.00 94.00 83 TYR A O 1
ATOM 662 N N . LEU A 1 84 ? -15.412 1.336 16.002 1.00 93.81 84 LEU A N 1
ATOM 663 C CA . LEU A 1 84 ? -14.952 0.004 15.591 1.00 93.81 84 LEU A CA 1
ATOM 664 C C . LEU A 1 84 ? -15.828 -0.556 14.472 1.00 93.81 84 LEU A C 1
ATOM 666 O O . LEU A 1 84 ? -15.313 -1.193 13.557 1.00 93.81 84 LEU A O 1
ATOM 670 N N . SER A 1 85 ? -17.135 -0.301 14.530 1.00 94.12 85 SER A N 1
ATOM 671 C CA . SER A 1 85 ? -18.068 -0.693 13.470 1.00 94.12 85 SER A CA 1
ATOM 672 C C . SER A 1 85 ? -17.737 0.030 12.161 1.00 94.12 85 SER A C 1
ATOM 674 O O . SER A 1 85 ? -17.647 -0.609 11.112 1.00 94.12 85 SER A O 1
ATOM 676 N N . ASP A 1 86 ? -17.453 1.331 12.236 1.00 94.94 86 ASP A N 1
ATOM 677 C CA . ASP A 1 86 ? -17.038 2.137 11.087 1.00 94.94 86 ASP A CA 1
ATOM 678 C C . ASP A 1 86 ? -15.658 1.727 10.555 1.00 94.94 86 ASP A C 1
ATOM 680 O O . ASP A 1 86 ? -15.466 1.638 9.341 1.00 94.94 86 ASP A O 1
ATOM 684 N N . LEU A 1 87 ? 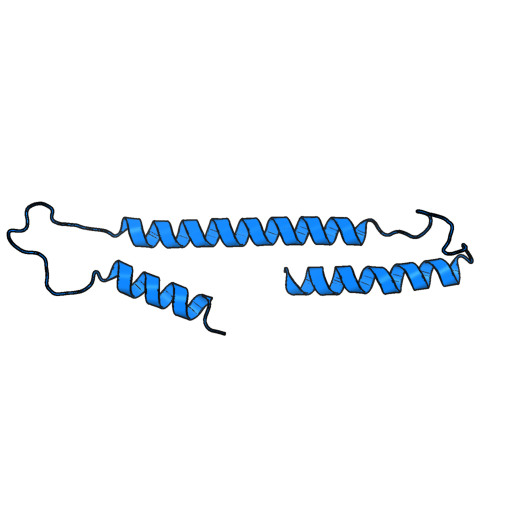-14.706 1.406 11.440 1.00 96.00 87 LEU A N 1
ATOM 685 C CA . LEU A 1 87 ? -13.402 0.865 11.049 1.00 96.00 87 LEU A CA 1
ATOM 686 C C . LEU A 1 87 ? -13.554 -0.454 10.277 1.00 96.00 87 LEU A C 1
ATOM 688 O O . LEU A 1 87 ? -12.932 -0.630 9.229 1.00 96.00 87 LEU A O 1
ATOM 692 N N . ILE A 1 88 ? -14.395 -1.375 10.759 1.00 94.31 88 ILE A N 1
ATOM 693 C CA . ILE A 1 88 ? -14.671 -2.643 10.070 1.00 94.31 88 ILE A CA 1
ATOM 694 C C . ILE A 1 88 ? -15.310 -2.373 8.705 1.00 94.31 88 ILE A C 1
ATOM 696 O O . ILE A 1 88 ? -14.863 -2.935 7.707 1.00 94.31 88 ILE A O 1
ATOM 700 N N . ALA A 1 89 ? -16.303 -1.483 8.629 1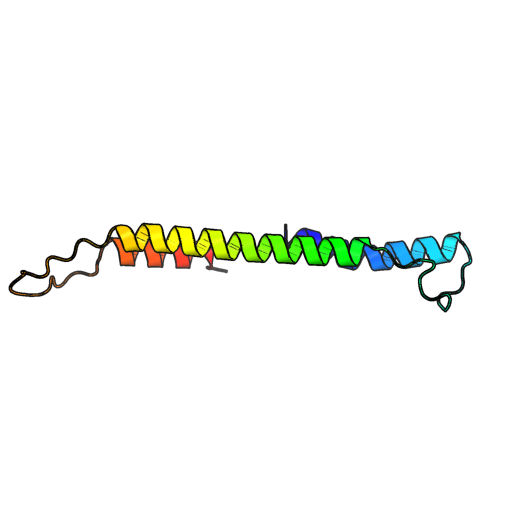.00 95.25 89 ALA A N 1
ATOM 701 C CA . ALA A 1 89 ? -16.941 -1.113 7.367 1.00 95.25 89 ALA A CA 1
ATOM 702 C C . ALA A 1 89 ? -15.940 -0.499 6.367 1.00 95.25 89 ALA A C 1
ATOM 704 O O . ALA A 1 89 ? -15.952 -0.832 5.177 1.00 95.25 89 ALA A O 1
ATOM 705 N N . PHE A 1 90 ? -15.022 0.344 6.845 1.00 95.62 90 PHE A N 1
ATOM 706 C CA . PHE A 1 90 ? -13.938 0.901 6.041 1.00 95.62 90 PHE A CA 1
ATOM 707 C C . PHE A 1 90 ? -13.000 -0.193 5.510 1.00 95.62 90 PHE A C 1
ATOM 709 O O . PHE A 1 90 ? -12.741 -0.240 4.307 1.00 95.62 90 PHE A O 1
ATOM 716 N N . LEU A 1 91 ? -12.532 -1.107 6.365 1.00 94.94 91 LEU A N 1
ATOM 717 C CA . LEU A 1 91 ? -11.645 -2.199 5.954 1.00 94.94 91 LEU A CA 1
ATOM 718 C C . LEU A 1 91 ? -12.338 -3.141 4.963 1.00 94.94 91 LEU A C 1
ATOM 720 O O . LEU A 1 91 ? -11.759 -3.484 3.935 1.00 94.94 91 LEU A O 1
ATOM 724 N N . CYS A 1 92 ? -13.596 -3.504 5.220 1.00 94.62 92 CYS A N 1
ATOM 725 C CA . CYS A 1 92 ? -14.382 -4.320 4.303 1.00 94.62 92 CYS A CA 1
ATOM 726 C C . CYS A 1 92 ? -14.567 -3.631 2.951 1.00 94.62 92 CYS A C 1
ATOM 728 O O . CYS A 1 92 ? -14.370 -4.274 1.933 1.00 94.62 92 CYS A O 1
ATOM 730 N N . SER A 1 93 ? -14.897 -2.339 2.903 1.00 95.00 93 SER A N 1
ATOM 731 C CA . SER A 1 93 ? -15.068 -1.642 1.618 1.00 95.00 93 SER A CA 1
ATOM 732 C C . SER A 1 93 ? -13.755 -1.429 0.858 1.00 95.00 93 SER A C 1
ATOM 734 O O . SER A 1 93 ? -13.760 -1.418 -0.369 1.00 95.00 93 SER A O 1
ATOM 736 N N . THR A 1 94 ? -12.632 -1.296 1.567 1.00 92.56 94 THR A N 1
ATOM 737 C CA . THR A 1 94 ? -11.308 -1.072 0.963 1.00 92.56 94 THR A CA 1
ATOM 738 C C . THR A 1 94 ? -10.685 -2.363 0.426 1.00 92.56 94 THR A C 1
ATOM 740 O O . THR A 1 94 ? -9.991 -2.327 -0.589 1.00 92.56 94 THR A O 1
ATOM 743 N N . PHE A 1 95 ? -10.923 -3.497 1.093 1.00 90.00 95 PHE A N 1
ATOM 744 C CA . PHE A 1 95 ? -10.317 -4.790 0.753 1.00 90.00 95 PHE A CA 1
ATOM 745 C C . PHE A 1 95 ? -11.291 -5.817 0.172 1.00 90.00 95 PHE A C 1
ATOM 747 O O . PHE A 1 95 ? -10.851 -6.911 -0.184 1.00 90.00 95 PHE A O 1
ATOM 754 N N . ALA A 1 96 ? -12.590 -5.516 0.084 1.00 80.25 96 ALA A N 1
ATOM 755 C CA . ALA A 1 96 ? -13.526 -6.386 -0.617 1.00 80.25 96 ALA A CA 1
ATOM 756 C C . ALA A 1 96 ? -13.111 -6.493 -2.089 1.00 80.25 96 ALA A C 1
ATOM 758 O O . ALA A 1 96 ? -13.076 -5.497 -2.812 1.00 80.25 96 ALA A O 1
ATOM 759 N N . VAL A 1 97 ? -12.770 -7.722 -2.479 1.00 51.53 97 VAL A N 1
ATOM 760 C CA . VAL A 1 97 ? -12.496 -8.152 -3.855 1.00 51.53 97 VAL A CA 1
ATOM 761 C C . VAL A 1 97 ? -13.804 -8.480 -4.555 1.00 51.53 97 VAL A C 1
ATOM 763 O O . VAL A 1 97 ? -14.629 -9.191 -3.934 1.00 51.53 97 VAL A O 1
#

Foldseek 3Di:
DLVVLVVVLVVLVVQLVVVCVVVVPPPPPPPPRRDCSNVVSVVVNVVVVVVVVVVLVVVLVVLVVPDDDDPPDPDDDPDDDPSVVVNVVVCCVVPPD

pLDDT: mean 86.24, std 11.28, range [51.53, 97.88]

Organism: Cirrhinus mrigala (NCBI:txid683832)